Protein AF-A0A1M5YMS1-F1 (afdb_monomer_lite)

InterPro domains:
  IPR029787 Nucleotide cyclase [SSF55073] (2-63)
  IPR043128 Reverse transcriptase/Diguanylate cyclase domain [G3DSA:3.30.70.270] (9-65)

Foldseek 3Di:
DPPVVVVVVVQVVLVVCQVVPPDPDRDDAFWFDDDDDCVVCVDPVVVVVNRVVRSVVSVVVVVVD

Structure (mmCIF, N/CA/C/O backbone):
data_AF-A0A1M5YMS1-F1
#
_entry.id   AF-A0A1M5YMS1-F1
#
loop_
_atom_site.group_PDB
_atom_site.id
_atom_site.type_symbol
_atom_site.label_atom_id
_atom_site.label_alt_id
_atom_site.label_comp_id
_atom_site.label_asym_id
_atom_site.label_entity_id
_atom_site.label_seq_id
_atom_site.pdbx_PDB_ins_code
_atom_site.Cartn_x
_atom_site.Cartn_y
_atom_site.Cartn_z
_atom_site.occupancy
_atom_site.B_iso_or_equiv
_atom_site.auth_seq_id
_atom_site.auth_comp_id
_atom_site.auth_asym_id
_atom_site.auth_atom_id
_atom_site.pdbx_PDB_model_num
ATOM 1 N N . MET A 1 1 ? -4.616 2.908 -17.553 1.00 47.62 1 MET A N 1
ATOM 2 C CA . MET A 1 1 ? -5.512 3.444 -16.505 1.00 47.62 1 MET A CA 1
ATOM 3 C C . MET A 1 1 ? -6.251 2.266 -15.873 1.00 47.62 1 MET A C 1
ATOM 5 O O . MET A 1 1 ? -7.428 2.090 -16.123 1.00 47.62 1 MET A O 1
ATOM 9 N N . ILE A 1 2 ? -5.512 1.379 -15.193 1.00 50.19 2 ILE A N 1
ATOM 10 C CA . ILE A 1 2 ? -6.028 0.103 -14.645 1.00 50.19 2 ILE A CA 1
ATOM 11 C C . ILE A 1 2 ? -5.569 -0.065 -13.181 1.00 50.19 2 ILE A C 1
ATOM 13 O O . ILE A 1 2 ? -6.320 -0.568 -12.354 1.00 50.19 2 ILE A O 1
ATOM 17 N N . ASP A 1 3 ? -4.388 0.447 -12.812 1.00 59.94 3 ASP A N 1
ATOM 18 C CA . ASP A 1 3 ? -3.829 0.203 -11.472 1.00 59.94 3 ASP A CA 1
ATOM 19 C C . ASP A 1 3 ? -4.440 1.043 -10.339 1.00 59.94 3 ASP A C 1
ATOM 21 O O . ASP A 1 3 ? -4.605 0.543 -9.230 1.00 59.94 3 ASP A O 1
ATOM 25 N N . ILE A 1 4 ? -4.819 2.304 -10.583 1.00 60.19 4 ILE A N 1
ATOM 26 C CA . ILE A 1 4 ? -5.343 3.194 -9.523 1.00 60.19 4 ILE A CA 1
ATOM 27 C C . ILE A 1 4 ? -6.718 2.727 -9.022 1.00 60.19 4 ILE A C 1
ATOM 29 O O . ILE A 1 4 ? -7.015 2.836 -7.828 1.00 60.19 4 ILE A O 1
ATOM 33 N N . ASP A 1 5 ? -7.546 2.190 -9.916 1.00 64.94 5 ASP A N 1
ATOM 34 C CA . ASP A 1 5 ? -8.914 1.779 -9.591 1.00 64.94 5 ASP A CA 1
ATOM 35 C C . ASP A 1 5 ? -8.933 0.523 -8.708 1.00 64.94 5 ASP A C 1
ATOM 37 O O . ASP A 1 5 ? -9.742 0.426 -7.783 1.00 64.94 5 ASP A O 1
ATOM 41 N N . ASN A 1 6 ? -7.947 -0.367 -8.866 1.00 72.19 6 ASN A N 1
ATOM 42 C CA . ASN A 1 6 ? -7.767 -1.518 -7.982 1.00 72.19 6 ASN A CA 1
ATOM 43 C C . ASN A 1 6 ? -7.436 -1.102 -6.537 1.00 72.19 6 ASN A C 1
ATOM 45 O O . ASN A 1 6 ? -7.973 -1.679 -5.592 1.00 72.19 6 ASN A O 1
ATOM 49 N N . PHE A 1 7 ? -6.615 -0.066 -6.324 1.00 73.25 7 PHE A N 1
ATOM 50 C CA . PHE A 1 7 ? -6.302 0.403 -4.963 1.00 73.25 7 PHE A CA 1
ATOM 51 C C . PHE A 1 7 ? -7.489 1.057 -4.259 1.00 73.25 7 PHE A C 1
ATOM 53 O O . PHE A 1 7 ? -7.623 0.938 -3.035 1.00 73.25 7 PHE A O 1
ATOM 60 N N . LYS A 1 8 ? -8.348 1.758 -5.005 1.00 75.94 8 LYS A N 1
ATOM 61 C CA . LYS A 1 8 ? -9.599 2.292 -4.453 1.00 75.94 8 LYS A CA 1
ATOM 62 C C . LYS A 1 8 ? -10.506 1.152 -3.997 1.00 75.94 8 LYS A C 1
ATOM 64 O O . LYS A 1 8 ? -10.934 1.162 -2.846 1.00 75.94 8 LYS A O 1
ATOM 69 N N . ASN A 1 9 ? -10.649 0.123 -4.831 1.00 84.50 9 ASN A N 1
ATOM 70 C CA . ASN A 1 9 ? -11.460 -1.055 -4.535 1.00 84.50 9 ASN A CA 1
ATOM 71 C C . ASN A 1 9 ? -11.013 -1.774 -3.244 1.00 84.50 9 ASN A C 1
ATOM 73 O O . ASN A 1 9 ? -11.836 -2.072 -2.386 1.00 84.50 9 ASN A O 1
ATOM 77 N N . ILE A 1 10 ? -9.705 -1.964 -3.017 1.00 85.69 10 ILE A N 1
ATOM 78 C CA . ILE A 1 10 ? -9.217 -2.597 -1.772 1.00 85.69 10 ILE A CA 1
ATOM 79 C C . ILE A 1 10 ? -9.586 -1.755 -0.532 1.00 85.69 10 ILE A C 1
ATOM 81 O O . ILE A 1 10 ? -9.957 -2.307 0.505 1.00 85.69 10 ILE A O 1
ATOM 85 N N . ASN A 1 11 ? -9.500 -0.418 -0.608 1.00 84.75 11 ASN A N 1
ATOM 86 C CA . ASN A 1 11 ? -9.846 0.442 0.536 1.00 84.75 11 ASN A CA 1
ATOM 87 C C . ASN A 1 11 ? -11.348 0.407 0.812 1.00 84.75 11 ASN A C 1
ATOM 89 O O . ASN A 1 11 ? -11.753 0.357 1.971 1.00 84.75 11 ASN A O 1
ATOM 93 N N . GLU A 1 12 ? -12.161 0.403 -0.241 1.00 88.25 12 GLU A N 1
ATOM 94 C CA . GLU A 1 12 ? -13.612 0.272 -0.134 1.00 88.25 12 GLU A CA 1
ATOM 95 C C . GLU A 1 12 ? -14.008 -1.067 0.481 1.00 88.25 12 GLU A C 1
ATOM 97 O O . GLU A 1 12 ? -14.821 -1.092 1.398 1.00 88.25 12 GLU A O 1
ATOM 102 N N . GLN A 1 13 ? -13.378 -2.169 0.073 1.00 90.19 13 GLN A N 1
ATOM 103 C CA . GLN A 1 13 ? -13.658 -3.484 0.650 1.00 90.19 13 GLN A CA 1
ATOM 104 C C . GLN A 1 13 ? -13.311 -3.561 2.138 1.00 90.19 13 GLN A C 1
ATOM 106 O O . GLN A 1 13 ? -14.090 -4.109 2.914 1.00 90.19 13 GLN A O 1
ATOM 111 N N . VAL A 1 14 ? -12.188 -2.978 2.566 1.00 89.62 14 VAL A N 1
ATOM 112 C CA . VAL A 1 14 ? -11.840 -2.941 3.996 1.00 89.62 14 VAL A CA 1
ATOM 113 C C . VAL A 1 14 ? -12.759 -2.011 4.780 1.00 89.62 14 VAL A C 1
ATOM 115 O O . VAL A 1 14 ? -13.134 -2.340 5.902 1.00 89.62 14 VAL A O 1
ATOM 118 N N . ASN A 1 15 ? -13.188 -0.891 4.197 1.00 89.31 15 ASN A N 1
ATOM 119 C CA . ASN A 1 15 ? -14.200 -0.044 4.822 1.00 89.31 15 ASN A CA 1
ATOM 120 C C . ASN A 1 15 ? -1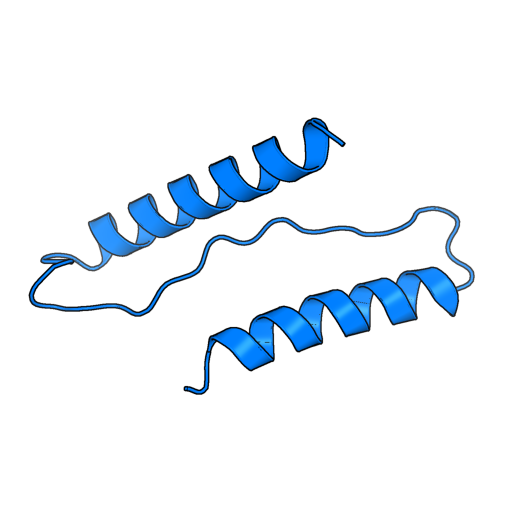5.531 -0.790 4.968 1.00 89.31 15 ASN A C 1
ATOM 122 O O . ASN A 1 15 ? -16.105 -0.786 6.051 1.00 89.31 15 ASN A O 1
ATOM 126 N N . ASN A 1 16 ? -15.982 -1.487 3.925 1.00 91.38 16 ASN A N 1
ATOM 127 C CA . ASN A 1 16 ? -17.193 -2.303 3.968 1.00 91.38 16 ASN A CA 1
ATOM 128 C C . ASN A 1 16 ? -17.076 -3.412 5.019 1.00 91.38 16 ASN A C 1
ATOM 130 O O . ASN A 1 16 ? -18.008 -3.615 5.788 1.00 91.38 16 ASN A O 1
ATOM 134 N N . PHE A 1 17 ? -15.920 -4.074 5.115 1.00 91.88 17 PHE A N 1
ATOM 135 C CA . PHE A 1 17 ? -15.646 -5.049 6.169 1.00 91.88 17 PHE A CA 1
ATOM 136 C C . PHE A 1 17 ? -15.739 -4.427 7.567 1.00 91.88 17 PHE A C 1
ATOM 138 O O . PHE A 1 17 ? -16.366 -5.007 8.444 1.00 91.88 17 PHE A O 1
ATOM 145 N N . ASN A 1 18 ? -15.168 -3.239 7.775 1.00 91.75 18 ASN A N 1
ATOM 146 C CA . ASN A 1 18 ? -15.225 -2.548 9.064 1.00 91.75 18 ASN A CA 1
ATOM 147 C C . ASN A 1 18 ? -16.634 -2.052 9.428 1.00 91.75 18 ASN A C 1
ATOM 149 O O . ASN A 1 18 ? -16.920 -1.884 10.607 1.00 91.75 18 ASN A O 1
ATOM 153 N N . ILE A 1 19 ? -17.482 -1.763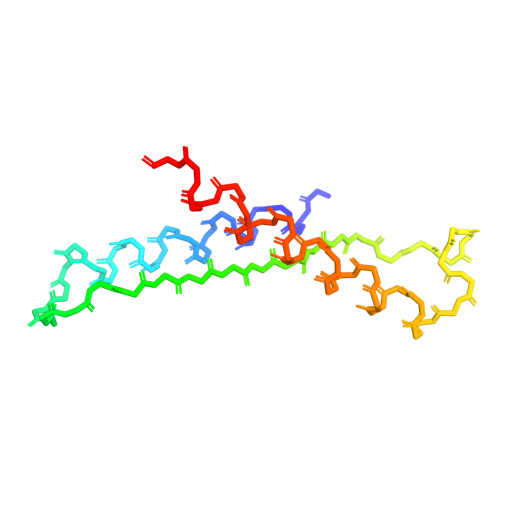 8.434 1.00 90.88 19 ILE A N 1
ATOM 154 C CA . ILE A 1 19 ? -18.861 -1.287 8.635 1.00 90.88 19 ILE A CA 1
ATOM 155 C C . ILE A 1 19 ? -19.817 -2.457 8.895 1.00 90.88 19 ILE A C 1
ATOM 157 O O . ILE A 1 19 ? -20.685 -2.357 9.755 1.00 90.88 19 ILE A O 1
ATOM 161 N N . ILE A 1 20 ? -19.692 -3.534 8.116 1.00 92.81 20 ILE A N 1
ATOM 162 C CA . ILE A 1 20 ? -20.627 -4.671 8.118 1.00 92.81 20 ILE A CA 1
ATOM 163 C C . ILE A 1 20 ? -20.194 -5.745 9.122 1.00 92.81 20 ILE A C 1
ATOM 165 O O . ILE A 1 20 ? -21.027 -6.478 9.650 1.00 92.81 20 ILE A O 1
ATOM 169 N N . GLY A 1 21 ? -18.890 -5.885 9.351 1.00 85.88 21 GLY A N 1
ATOM 170 C CA . GLY A 1 21 ? -18.333 -6.923 10.203 1.00 85.88 21 GLY A CA 1
ATOM 171 C C . GLY A 1 21 ? -18.574 -6.651 11.684 1.00 85.88 21 GLY A C 1
ATOM 172 O O . GLY A 1 21 ? -18.414 -5.533 12.159 1.00 85.88 21 GLY A O 1
ATOM 173 N N . ASP A 1 22 ? -18.854 -7.711 12.436 1.00 87.19 22 ASP A N 1
ATOM 174 C CA . ASP A 1 22 ? -19.102 -7.654 13.885 1.00 87.19 22 ASP A CA 1
ATOM 175 C C . ASP A 1 22 ? -17.793 -7.694 14.711 1.00 87.19 22 ASP A C 1
ATOM 177 O O . ASP A 1 22 ? -17.740 -8.116 15.869 1.00 87.19 22 ASP A O 1
ATOM 181 N N . TYR A 1 23 ? -16.674 -7.316 14.084 1.00 83.69 23 TYR A N 1
ATOM 182 C CA . TYR A 1 23 ? -15.348 -7.398 14.686 1.00 83.69 23 TYR A CA 1
ATOM 183 C C . TYR A 1 23 ? -15.029 -6.141 15.491 1.00 83.69 23 TYR A C 1
ATOM 185 O O . TYR A 1 23 ? -15.113 -5.015 15.011 1.00 83.69 23 TYR A O 1
ATOM 193 N N . LYS A 1 24 ? -14.540 -6.351 16.716 1.00 85.19 24 LYS A N 1
ATOM 194 C CA . LYS A 1 24 ? -14.238 -5.287 17.686 1.00 85.19 24 LYS A CA 1
ATOM 195 C C . LYS A 1 24 ? -13.141 -4.303 17.246 1.00 85.19 24 LYS A C 1
ATOM 197 O O . LYS A 1 24 ? -13.021 -3.231 17.836 1.00 85.19 24 LYS A O 1
ATOM 202 N N . PHE A 1 25 ? -12.321 -4.658 16.255 1.00 88.81 25 PHE A N 1
ATOM 203 C CA . PHE A 1 25 ? -11.166 -3.862 15.843 1.00 88.81 25 PHE A CA 1
ATOM 204 C C . PHE A 1 25 ? -11.215 -3.547 14.344 1.00 88.81 25 PHE A C 1
ATOM 206 O O . PHE A 1 25 ? -11.122 -4.476 13.538 1.00 88.81 25 PHE A O 1
ATOM 213 N N . PRO A 1 26 ? -11.308 -2.261 13.956 1.00 87.69 26 PRO A N 1
ATOM 214 C CA . PRO A 1 26 ? -11.301 -1.882 12.553 1.00 87.69 26 PRO A CA 1
ATOM 215 C C . PRO A 1 26 ? -9.918 -2.114 11.941 1.00 87.69 26 PRO A C 1
ATOM 217 O O . PRO A 1 26 ? -8.883 -1.758 12.514 1.00 87.69 26 PRO A O 1
ATOM 220 N N . LEU A 1 27 ? -9.901 -2.689 10.744 1.00 88.75 27 LEU A N 1
ATOM 221 C CA . LEU A 1 27 ? -8.690 -2.933 9.977 1.00 88.75 27 LEU A CA 1
ATOM 222 C C . LEU A 1 27 ? -8.317 -1.713 9.138 1.00 88.75 27 LEU A C 1
ATOM 224 O O . LEU A 1 27 ? -9.161 -0.973 8.637 1.00 88.75 27 LEU A O 1
ATOM 228 N N . SER A 1 28 ? -7.018 -1.516 8.940 1.00 87.44 28 SER A N 1
ATOM 229 C CA . SER A 1 28 ? -6.506 -0.531 7.993 1.00 87.44 28 SER A CA 1
ATOM 230 C C . SER A 1 28 ? -5.162 -0.978 7.434 1.00 87.44 28 SER A C 1
ATOM 232 O O . SER A 1 28 ? -4.411 -1.698 8.088 1.00 87.44 28 SER A O 1
ATOM 234 N N . PHE A 1 29 ? -4.843 -0.533 6.221 1.00 86.06 29 PHE A N 1
ATOM 235 C CA . PHE A 1 29 ? -3.584 -0.856 5.555 1.00 86.06 29 PHE A CA 1
ATOM 236 C C . PHE A 1 29 ? -2.931 0.393 4.958 1.00 86.06 29 PHE A C 1
ATOM 238 O O . PHE A 1 29 ? -3.599 1.370 4.621 1.00 86.06 29 PHE A O 1
ATOM 245 N N . SER A 1 30 ? -1.612 0.369 4.805 1.00 87.19 30 SER A N 1
ATOM 246 C CA . SER A 1 30 ? -0.850 1.358 4.040 1.00 87.19 30 SER A CA 1
ATOM 247 C C . SER A 1 30 ? -0.118 0.613 2.941 1.00 87.19 30 SER A C 1
ATOM 249 O O . SER A 1 30 ? 0.570 -0.357 3.231 1.00 87.19 30 SER A O 1
ATOM 251 N N . ILE A 1 31 ? -0.277 1.056 1.697 1.00 87.25 31 ILE A N 1
ATOM 252 C CA . ILE A 1 31 ? 0.329 0.420 0.526 1.00 87.25 31 ILE A CA 1
ATOM 253 C C . ILE A 1 31 ? 1.062 1.494 -0.276 1.00 87.25 31 ILE A C 1
ATOM 255 O O . ILE A 1 31 ? 0.553 2.608 -0.428 1.00 87.25 31 ILE A O 1
ATOM 259 N N . GLY A 1 32 ? 2.262 1.163 -0.749 1.00 89.88 32 GLY A N 1
ATOM 260 C CA . GLY A 1 32 ? 3.002 1.937 -1.739 1.00 89.8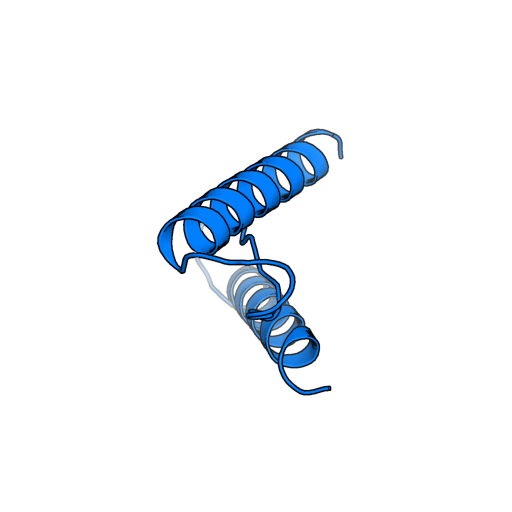8 32 GLY A CA 1
ATOM 261 C C . GLY A 1 32 ? 2.864 1.282 -3.106 1.00 89.88 32 GLY A C 1
ATOM 262 O O . GLY A 1 32 ? 3.014 0.069 -3.221 1.00 89.88 32 GLY A O 1
ATOM 263 N N . TYR A 1 33 ? 2.538 2.07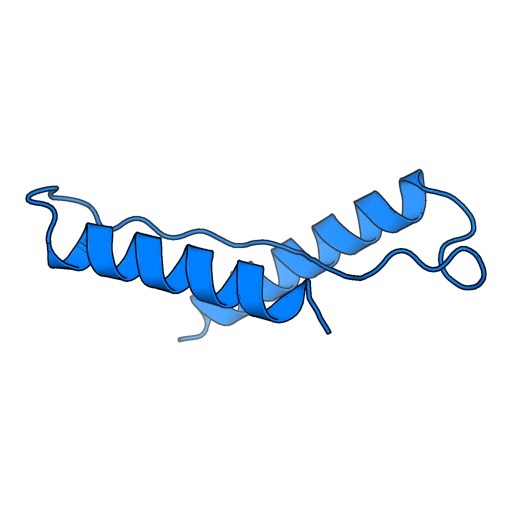5 -4.122 1.00 89.12 33 TYR A N 1
ATOM 264 C CA . TYR A 1 33 ? 2.309 1.595 -5.479 1.00 89.12 33 TYR A CA 1
ATOM 265 C C . TYR A 1 33 ? 2.784 2.625 -6.501 1.00 89.12 33 TYR A C 1
ATOM 267 O O . TYR A 1 33 ? 2.773 3.827 -6.227 1.00 89.12 33 TYR A O 1
ATOM 275 N N . ASP A 1 34 ? 3.190 2.134 -7.666 1.00 89.81 34 ASP A N 1
ATOM 276 C CA . ASP A 1 34 ? 3.493 2.904 -8.870 1.00 89.81 34 ASP A CA 1
ATOM 277 C C . ASP A 1 34 ? 3.561 1.924 -10.056 1.00 89.81 34 ASP A C 1
ATOM 279 O O . ASP A 1 34 ? 3.492 0.707 -9.868 1.00 89.81 34 ASP A O 1
ATOM 283 N N . ILE A 1 35 ? 3.702 2.447 -11.268 1.00 89.81 35 ILE A N 1
ATOM 284 C CA . ILE A 1 35 ? 3.899 1.682 -12.496 1.00 89.81 35 ILE A CA 1
ATOM 285 C C . ILE A 1 35 ? 5.401 1.586 -12.761 1.00 89.81 35 ILE A C 1
ATOM 287 O O . ILE A 1 35 ? 6.094 2.606 -12.774 1.00 89.81 35 ILE A O 1
ATOM 291 N N . TYR A 1 36 ? 5.901 0.368 -12.982 1.00 89.94 36 TYR A N 1
ATOM 292 C CA . TYR A 1 36 ? 7.301 0.146 -13.338 1.00 89.94 36 TYR A CA 1
ATOM 293 C C . TYR A 1 36 ? 7.613 0.773 -14.699 1.00 89.94 36 TYR A C 1
ATOM 295 O O . TYR A 1 36 ? 6.922 0.509 -15.684 1.00 89.94 36 TYR A O 1
ATOM 303 N N . ASN A 1 37 ? 8.669 1.579 -14.762 1.00 89.25 37 ASN A N 1
ATOM 304 C CA . ASN A 1 37 ? 9.142 2.186 -15.997 1.00 89.25 37 ASN A CA 1
ATOM 305 C C . ASN A 1 37 ? 10.628 1.852 -16.195 1.00 89.25 37 ASN A C 1
ATOM 307 O O . ASN A 1 37 ? 11.448 2.444 -15.503 1.00 89.25 37 ASN A O 1
ATOM 311 N N . PRO A 1 38 ? 11.010 1.007 -17.169 1.00 88.06 38 PRO A N 1
ATOM 312 C CA . PRO A 1 38 ? 12.407 0.614 -17.387 1.00 88.06 38 PRO A CA 1
ATOM 313 C C . PRO A 1 38 ? 13.375 1.776 -17.665 1.00 88.06 38 PRO A C 1
ATOM 315 O O . PRO A 1 38 ? 14.572 1.636 -17.441 1.00 88.06 38 PRO A O 1
ATOM 318 N N . ILE A 1 39 ? 12.873 2.918 -18.153 1.00 88.31 39 ILE A N 1
ATOM 319 C CA . ILE A 1 39 ? 13.678 4.124 -18.416 1.00 88.31 39 ILE A CA 1
ATOM 320 C C . ILE A 1 39 ? 14.013 4.853 -17.104 1.00 88.31 39 ILE A C 1
ATOM 322 O O . ILE A 1 39 ? 15.083 5.440 -16.975 1.00 88.31 39 ILE A O 1
ATOM 326 N N . ARG A 1 40 ? 13.093 4.829 -16.131 1.00 85.62 40 ARG A N 1
ATOM 327 C CA . ARG A 1 40 ? 13.233 5.485 -14.817 1.00 85.62 40 ARG A CA 1
ATOM 328 C C . ARG A 1 40 ? 13.831 4.544 -13.769 1.00 85.62 40 ARG A C 1
ATOM 330 O O . ARG A 1 40 ? 14.643 4.949 -12.947 1.00 85.62 40 ARG A O 1
ATOM 337 N N . ASP A 1 41 ? 13.398 3.295 -13.806 1.00 84.75 41 ASP A N 1
ATOM 338 C CA . ASP A 1 41 ? 13.584 2.273 -12.792 1.00 84.75 41 ASP A CA 1
ATOM 339 C C . ASP A 1 41 ? 14.547 1.212 -13.346 1.00 84.75 41 ASP A C 1
ATOM 341 O O . ASP A 1 41 ? 14.176 0.067 -13.617 1.00 84.75 41 ASP A O 1
ATOM 345 N N . SER A 1 42 ? 15.801 1.623 -13.559 1.00 78.31 42 SER A N 1
ATOM 346 C CA . SER A 1 42 ? 16.854 0.847 -14.236 1.00 78.31 42 SER A CA 1
ATOM 347 C C . SER A 1 42 ? 17.060 -0.569 -13.681 1.00 78.31 42 SER A C 1
ATOM 349 O O . SER A 1 42 ? 17.576 -1.439 -14.379 1.00 78.31 42 SER A O 1
ATOM 351 N N . GLN A 1 43 ? 16.668 -0.817 -12.426 1.00 90.94 43 GLN A N 1
ATOM 352 C CA . GLN A 1 43 ? 16.652 -2.138 -11.804 1.00 90.94 43 GLN A CA 1
ATOM 353 C C . GLN A 1 43 ? 15.363 -2.354 -11.003 1.00 90.94 43 GLN A C 1
ATOM 355 O O . GLN A 1 43 ? 14.940 -1.497 -10.226 1.00 90.94 43 GLN A O 1
ATOM 360 N N . VAL A 1 44 ? 14.794 -3.560 -11.095 1.00 91.69 44 VAL A N 1
ATOM 361 C CA . VAL A 1 44 ? 13.603 -3.976 -10.323 1.00 91.69 44 VAL A CA 1
ATOM 362 C C . VAL A 1 44 ? 13.797 -3.775 -8.815 1.00 91.69 44 VAL A C 1
ATOM 364 O O . VAL A 1 44 ? 12.873 -3.381 -8.108 1.00 91.69 44 VAL A O 1
ATOM 367 N N . LYS A 1 45 ? 15.015 -3.995 -8.306 1.00 92.56 45 LYS A N 1
ATOM 368 C CA . LYS A 1 45 ? 15.335 -3.813 -6.883 1.00 92.56 45 LYS A CA 1
ATOM 369 C C . LYS A 1 45 ? 15.108 -2.375 -6.414 1.00 92.56 45 LYS A C 1
ATOM 371 O O . LYS A 1 45 ? 14.628 -2.168 -5.300 1.00 92.56 45 LYS A O 1
ATOM 376 N N . ASP A 1 46 ? 15.452 -1.397 -7.241 1.00 90.44 46 ASP A N 1
ATOM 377 C CA . ASP A 1 46 ? 15.299 0.010 -6.882 1.00 90.44 46 ASP A CA 1
ATOM 378 C C . ASP A 1 46 ? 13.844 0.459 -7.001 1.00 90.44 46 ASP A C 1
ATOM 380 O O . ASP A 1 46 ? 13.373 1.213 -6.150 1.00 90.44 46 ASP A O 1
ATOM 384 N N . PHE A 1 47 ? 13.091 -0.117 -7.943 1.00 93.56 47 PHE A N 1
ATOM 385 C CA . PHE A 1 47 ? 11.640 0.042 -7.984 1.00 93.56 47 PHE A CA 1
ATOM 386 C C . PHE A 1 47 ? 10.969 -0.460 -6.698 1.00 93.56 47 PHE A C 1
ATOM 388 O O . PHE A 1 47 ? 10.186 0.264 -6.089 1.00 93.56 47 PHE A O 1
ATOM 395 N N . ILE A 1 48 ? 11.324 -1.657 -6.218 1.00 93.62 48 ILE A N 1
ATOM 396 C CA . ILE A 1 48 ? 10.767 -2.213 -4.971 1.00 93.62 48 ILE A CA 1
ATOM 397 C C . ILE A 1 48 ? 11.091 -1.318 -3.765 1.00 93.62 48 ILE A C 1
ATOM 399 O O . ILE A 1 48 ? 10.203 -1.031 -2.963 1.00 93.62 48 ILE A O 1
ATOM 403 N N . LYS A 1 49 ? 12.334 -0.827 -3.640 1.00 93.50 49 LYS A N 1
ATOM 404 C CA . LYS A 1 49 ? 12.697 0.129 -2.575 1.00 93.50 49 LYS A CA 1
ATOM 405 C C . LYS A 1 49 ? 11.859 1.403 -2.648 1.00 93.50 49 LYS A C 1
ATOM 407 O O . LYS A 1 49 ? 11.439 1.932 -1.624 1.00 93.50 49 LYS A O 1
ATOM 412 N N . TYR A 1 50 ? 11.619 1.905 -3.853 1.00 92.94 50 TYR A N 1
ATOM 413 C CA . TYR A 1 50 ? 10.794 3.085 -4.056 1.00 92.94 50 TYR A CA 1
ATOM 414 C C . TYR A 1 50 ? 9.332 2.851 -3.630 1.00 92.94 50 TYR A C 1
ATOM 416 O O . TYR A 1 50 ? 8.746 3.714 -2.969 1.00 92.94 50 TYR A O 1
ATOM 424 N N . LEU A 1 51 ? 8.762 1.672 -3.906 1.00 93.88 51 LEU A N 1
ATOM 425 C CA . LEU A 1 51 ? 7.435 1.304 -3.400 1.00 93.88 51 LEU A CA 1
ATOM 426 C C . LEU A 1 51 ? 7.385 1.295 -1.863 1.00 93.88 51 LEU A C 1
ATOM 428 O O . LEU A 1 51 ? 6.417 1.786 -1.280 1.00 93.88 51 LEU A O 1
ATOM 432 N N . ASP A 1 52 ? 8.438 0.819 -1.195 1.00 93.25 52 ASP A N 1
ATOM 433 C CA . ASP A 1 52 ? 8.533 0.840 0.272 1.00 93.25 52 ASP A CA 1
ATOM 434 C C . ASP A 1 52 ? 8.540 2.278 0.830 1.00 93.25 52 ASP A C 1
ATOM 436 O O . ASP A 1 52 ? 7.791 2.616 1.755 1.00 93.25 52 ASP A O 1
ATOM 440 N N . VAL A 1 53 ? 9.281 3.188 0.185 1.00 94.44 53 VAL A N 1
ATOM 441 C CA . VAL A 1 53 ? 9.252 4.624 0.520 1.00 94.44 53 VAL A CA 1
ATOM 442 C C . VAL A 1 53 ? 7.837 5.192 0.368 1.00 94.44 53 VAL A C 1
ATOM 444 O O . VAL A 1 53 ? 7.338 5.862 1.279 1.00 94.44 53 VAL A O 1
ATOM 447 N N . LYS A 1 54 ? 7.142 4.882 -0.734 1.00 92.31 54 LYS A N 1
ATOM 448 C CA . LYS A 1 54 ? 5.756 5.324 -0.965 1.00 92.31 54 LYS A CA 1
ATOM 449 C C . LYS A 1 54 ? 4.781 4.797 0.086 1.00 92.31 54 LYS A C 1
ATOM 451 O O . LYS A 1 54 ? 3.899 5.535 0.538 1.00 92.31 54 LYS A O 1
ATOM 456 N N . MET A 1 55 ? 4.949 3.555 0.529 1.00 92.50 55 MET A N 1
ATOM 457 C CA . MET A 1 55 ? 4.160 2.992 1.624 1.00 92.50 55 MET A CA 1
ATOM 458 C C . MET A 1 55 ? 4.389 3.780 2.919 1.00 92.50 55 MET A C 1
ATOM 460 O O . MET A 1 55 ? 3.432 4.133 3.620 1.00 92.50 55 MET A O 1
ATOM 464 N N . TYR A 1 56 ? 5.645 4.094 3.235 1.00 92.38 56 TYR A N 1
ATOM 465 C CA . TYR A 1 56 ? 5.990 4.842 4.438 1.00 92.38 56 TYR A CA 1
ATOM 466 C C . TYR A 1 56 ? 5.416 6.269 4.424 1.00 92.38 56 TYR A C 1
ATOM 468 O O . TYR A 1 56 ? 4.873 6.738 5.432 1.00 92.38 56 TYR A O 1
ATOM 476 N N . GLU A 1 57 ? 5.443 6.943 3.271 1.00 91.00 57 GLU A N 1
ATOM 477 C CA . GLU A 1 57 ? 4.763 8.228 3.063 1.00 91.00 57 GLU A CA 1
ATOM 478 C C . GLU A 1 57 ? 3.248 8.120 3.295 1.00 91.00 57 GLU A C 1
ATOM 480 O O . GLU A 1 57 ? 2.663 8.952 3.996 1.00 91.00 57 GLU A O 1
ATOM 485 N N . SER A 1 58 ? 2.610 7.074 2.760 1.00 87.44 58 SER A N 1
ATOM 486 C CA . SER A 1 58 ? 1.183 6.791 2.965 1.00 87.44 58 SER A CA 1
ATOM 487 C C . SER A 1 58 ? 0.849 6.602 4.451 1.00 87.44 58 SER A C 1
ATOM 489 O O . SER A 1 58 ? -0.103 7.197 4.966 1.00 87.44 58 SER A O 1
ATOM 491 N N . LYS A 1 59 ? 1.687 5.863 5.190 1.00 87.62 59 LYS A N 1
ATOM 492 C CA . LYS A 1 59 ? 1.546 5.662 6.641 1.00 87.62 59 LYS A CA 1
ATOM 493 C C . LYS A 1 59 ? 1.662 6.973 7.424 1.00 87.62 59 LYS A C 1
ATOM 495 O O . LYS A 1 59 ? 0.879 7.212 8.344 1.00 87.62 59 LYS A O 1
ATOM 500 N N . LYS A 1 60 ? 2.599 7.852 7.049 1.00 87.75 60 LYS A N 1
ATOM 501 C CA . LYS A 1 60 ? 2.760 9.184 7.6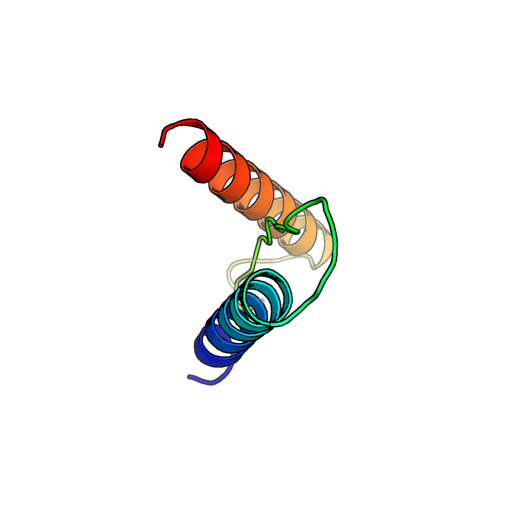62 1.00 87.75 60 LYS A CA 1
ATOM 502 C C . LYS A 1 60 ? 1.543 10.081 7.441 1.00 87.75 60 LYS A C 1
ATOM 504 O O . LYS A 1 60 ? 1.131 10.765 8.375 1.00 87.75 60 LYS A O 1
ATOM 509 N N . LYS A 1 61 ? 0.956 10.069 6.239 1.00 81.19 61 LYS A N 1
ATOM 510 C CA . LYS A 1 61 ? -0.258 10.847 5.928 1.00 81.19 61 LYS A CA 1
ATOM 511 C C . LYS A 1 61 ? -1.446 10.427 6.796 1.00 81.19 61 LYS A C 1
ATOM 513 O O . LYS A 1 61 ? -2.186 11.293 7.244 1.00 81.19 61 LYS A O 1
ATOM 518 N N . LYS A 1 62 ? -1.597 9.126 7.079 1.00 74.88 62 LYS A N 1
ATOM 519 C CA . LYS A 1 62 ? -2.676 8.609 7.940 1.00 74.88 62 LYS A CA 1
ATOM 520 C C . LYS A 1 62 ? -2.537 9.009 9.413 1.00 74.88 62 LYS A C 1
ATOM 522 O O . LYS A 1 62 ? -3.548 9.249 10.045 1.00 74.88 62 LYS A O 1
ATOM 527 N N . LYS A 1 63 ? -1.314 9.119 9.946 1.00 70.44 63 LYS A N 1
ATOM 528 C CA . LYS A 1 63 ? -1.068 9.509 11.353 1.00 70.44 63 LYS A CA 1
ATOM 529 C C . LYS A 1 63 ? -1.279 10.997 11.662 1.00 70.44 63 LYS A C 1
ATOM 531 O O . LYS A 1 63 ? -1.268 11.371 12.826 1.00 70.44 63 LYS A O 1
ATOM 536 N N . ARG A 1 64 ? -1.342 11.851 10.637 1.00 62.84 64 ARG A N 1
ATOM 537 C CA . ARG A 1 64 ? -1.487 13.311 10.784 1.00 62.84 64 ARG A CA 1
ATOM 538 C C . ARG A 1 64 ? -2.941 13.792 10.699 1.00 62.84 64 ARG A C 1
ATOM 540 O O . ARG A 1 64 ? -3.160 14.997 10.748 1.00 62.84 64 ARG A O 1
ATOM 547 N N . LYS A 1 65 ? -3.891 12.875 10.522 1.00 46.34 65 LYS A N 1
ATOM 548 C CA . LYS A 1 65 ? -5.330 13.115 10.657 1.00 46.34 65 LYS A CA 1
ATOM 549 C C . LYS A 1 65 ? -5.785 12.592 12.007 1.00 46.34 65 LYS A C 1
ATOM 551 O O . LYS A 1 65 ? -6.709 13.217 12.556 1.00 46.34 65 LYS A O 1
#

pLDDT: mean 84.32, std 11.36, range [46.34, 94.44]

Secondary structure (DSSP, 8-state):
--HHH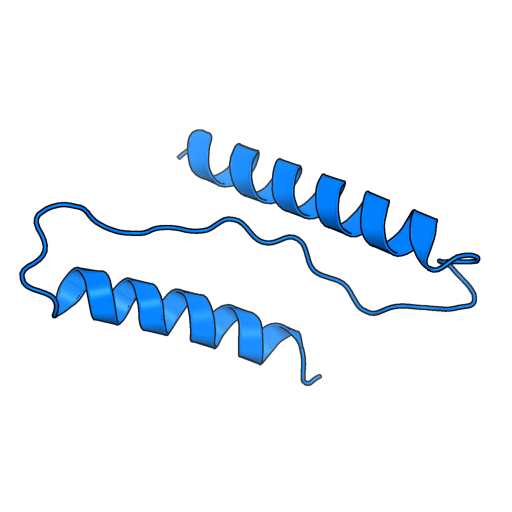HHHHHHHHHHHHHHH---SS------------TTT-SSHHHHHHHHHHHHHHHHHHHHT-

Organism: NCBI:txid1121320

Sequence (65 aa):
MIDIDNFKNINEQVNNFNIIGDYKFPLSFSIGYDIYNPIRDSQVKDFIKYLDVKMYESKKKKKRK

Radius of gyration: 14.86 Å; chains: 1; bounding box: 38×21×36 Å